Protein AF-A0A509L1I7-F1 (afdb_monomer_lite)

Sequence (143 aa):
KGADVFIHEIMPSSEEFALHAKMPLENAESVMNEHTTPDELGRIFSIAKPRLGVGSHFVLGDALIDTAFKRWRTTYDGPVLLAHDMTVINVSPEQIVSRQAITSLLASPPEAPILEGVDMKPGSPSKAQRPSWLTKTRLDYKE

Foldseek 3Di:
DAAQEAEDEEEADLVVQCVVVVHDSVVSCVVCVVDHHLLNQLQVCVVVVHQEYEYEPYDPDPVCPVVSVVNNVVRHDHHYYHDDPQWDWDDDPVDIDIDHDDDDPPDDDDDDDDDPPDDPDDDDDDPDDDPPVVVVPDDDDDD

Secondary structure (DSSP, 8-state):
---SEEEEE----HHHHHHHHT--HHHHHHHHTTS--HHHHHHHHHHH--SEEEEES----HHHHHHHHHHHTTT--S-EEE--TTEEEEE-SS-EEEEEPP--TTPPPPPPP--TT---S--SPPS-PPPHHHHHT------

pLDDT: mean 93.14, std 6.6, range [60.62, 98.62]

Structure (mmCIF, N/CA/C/O backbone):
data_AF-A0A509L1I7-F1
#
_entry.id   AF-A0A509L1I7-F1
#
loop_
_atom_site.group_PDB
_atom_site.id
_atom_site.type_symbol
_atom_site.label_atom_id
_atom_site.label_alt_id
_atom_site.label_comp_id
_atom_site.label_asym_id
_atom_site.label_entity_id
_atom_site.label_seq_id
_atom_site.pdbx_PDB_ins_code
_atom_site.Cartn_x
_atom_site.Cartn_y
_atom_site.Cartn_z
_atom_site.occupancy
_atom_site.B_iso_or_equiv
_atom_site.auth_seq_id
_atom_site.auth_comp_id
_atom_site.auth_asym_id
_atom_site.auth_atom_id
_atom_site.pdbx_PDB_model_num
ATOM 1 N N . LYS A 1 1 ? -17.026 4.138 5.567 1.00 90.88 1 LYS A N 1
ATOM 2 C CA . LYS A 1 1 ? -16.955 4.547 6.996 1.00 90.88 1 LYS A CA 1
ATOM 3 C C . LYS A 1 1 ? -17.012 3.289 7.857 1.00 90.88 1 LYS A C 1
ATOM 5 O O . LYS A 1 1 ? -17.739 2.388 7.464 1.00 90.88 1 LYS A O 1
ATOM 10 N N . GLY A 1 2 ? -16.275 3.229 8.969 1.00 95.12 2 GLY A N 1
ATOM 11 C CA . GLY A 1 2 ? -16.284 2.105 9.917 1.00 95.12 2 GLY A CA 1
ATOM 12 C C . GLY A 1 2 ? -15.654 0.808 9.398 1.00 95.12 2 GLY A C 1
ATOM 13 O O . GLY A 1 2 ? -16.055 -0.260 9.836 1.00 95.12 2 GLY A O 1
ATOM 14 N N . ALA A 1 3 ? -14.725 0.886 8.442 1.00 98.06 3 ALA A N 1
ATOM 15 C CA . ALA A 1 3 ? -14.040 -0.298 7.925 1.00 98.06 3 ALA A CA 1
ATOM 16 C C . ALA A 1 3 ? -13.052 -0.860 8.961 1.00 98.06 3 ALA A C 1
ATOM 18 O O . ALA A 1 3 ? -12.418 -0.089 9.685 1.00 98.06 3 ALA A O 1
ATOM 19 N N . ASP A 1 4 ? -12.858 -2.180 8.995 1.00 98.62 4 ASP A N 1
ATOM 20 C CA . ASP A 1 4 ? -11.786 -2.773 9.799 1.00 98.62 4 ASP A CA 1
ATOM 21 C C . ASP A 1 4 ? -10.413 -2.299 9.309 1.00 98.62 4 ASP A C 1
ATOM 23 O O . ASP A 1 4 ? -9.601 -1.803 10.086 1.00 98.62 4 ASP A O 1
ATOM 27 N N . VAL A 1 5 ? -10.190 -2.364 7.997 1.00 98.62 5 VAL A N 1
ATOM 28 C CA . VAL A 1 5 ? -8.969 -1.897 7.338 1.00 98.62 5 VAL A CA 1
ATOM 29 C C . VAL A 1 5 ? -9.360 -0.968 6.196 1.00 98.62 5 VAL A C 1
ATOM 31 O O . VAL A 1 5 ? -10.168 -1.337 5.345 1.00 98.62 5 VAL A O 1
ATOM 34 N N . PHE A 1 6 ? -8.793 0.236 6.168 1.00 98.56 6 PHE A N 1
ATOM 35 C CA . PHE A 1 6 ? -8.949 1.178 5.059 1.00 98.56 6 PHE A CA 1
ATOM 36 C C . PHE A 1 6 ? -7.576 1.441 4.448 1.00 98.56 6 PHE A C 1
ATOM 38 O O . PHE A 1 6 ? -6.768 2.156 5.030 1.00 98.56 6 PHE A O 1
ATOM 45 N N . ILE A 1 7 ? -7.347 0.881 3.259 1.00 98.50 7 ILE A N 1
ATOM 46 C CA . ILE A 1 7 ? -6.148 1.114 2.452 1.00 98.50 7 ILE A CA 1
ATOM 47 C C . ILE A 1 7 ? -6.394 2.261 1.468 1.00 98.50 7 ILE A C 1
ATOM 49 O O . ILE A 1 7 ? -7.403 2.259 0.764 1.00 98.50 7 ILE A O 1
ATOM 53 N N . HIS A 1 8 ? -5.478 3.222 1.418 1.00 98.25 8 HIS A N 1
ATOM 54 C CA . HIS A 1 8 ? -5.490 4.330 0.467 1.00 98.25 8 HIS A CA 1
ATOM 55 C C . HIS A 1 8 ? -4.063 4.632 -0.001 1.00 98.25 8 HIS A C 1
ATOM 57 O O . HIS A 1 8 ? -3.098 4.303 0.696 1.00 98.25 8 HIS A O 1
ATOM 63 N N . GLU A 1 9 ? -3.922 5.260 -1.168 1.00 96.88 9 GLU A N 1
ATOM 64 C CA . GLU A 1 9 ? -2.636 5.846 -1.540 1.00 96.88 9 GLU A CA 1
ATOM 65 C C . GLU A 1 9 ? -2.191 6.890 -0.506 1.00 96.88 9 GLU A C 1
ATOM 67 O O . GLU A 1 9 ? -3.013 7.555 0.133 1.00 96.88 9 GLU A O 1
ATOM 72 N N . ILE A 1 10 ? -0.884 7.032 -0.357 1.00 95.50 10 ILE A N 1
ATOM 73 C CA . ILE A 1 10 ? -0.249 8.114 0.376 1.00 95.50 10 ILE A CA 1
ATOM 74 C C . ILE A 1 10 ? 0.995 8.509 -0.405 1.00 95.50 10 ILE A C 1
ATOM 76 O O . ILE A 1 10 ? 1.742 7.643 -0.858 1.00 95.50 10 ILE A O 1
ATOM 80 N N . MET A 1 11 ? 1.217 9.805 -0.561 1.00 94.44 11 MET A N 1
ATOM 81 C CA . MET A 1 11 ? 2.329 10.356 -1.329 1.00 94.44 11 MET A CA 1
ATOM 82 C C . MET A 1 11 ? 3.062 11.426 -0.498 1.00 94.44 11 MET A C 1
ATOM 84 O O . MET A 1 11 ? 2.482 11.963 0.447 1.00 94.44 11 MET A O 1
ATOM 88 N N . PRO A 1 12 ? 4.354 11.702 -0.759 1.00 93.62 12 PRO A N 1
ATOM 89 C CA . PRO A 1 12 ? 5.107 12.751 -0.057 1.00 93.62 12 PRO A CA 1
ATOM 90 C C . PRO A 1 12 ? 4.616 14.159 -0.446 1.00 93.62 12 PRO A C 1
ATOM 92 O O . PRO A 1 12 ? 3.704 14.289 -1.252 1.00 93.62 12 PRO A O 1
ATOM 95 N N . SER A 1 13 ? 5.188 15.233 0.110 1.00 93.31 13 SER A N 1
ATOM 96 C CA . SER A 1 13 ? 4.854 16.589 -0.373 1.00 93.31 13 SER A CA 1
ATOM 97 C C . SER A 1 13 ? 5.429 16.855 -1.770 1.00 93.31 13 SER A C 1
ATOM 99 O O . SER A 1 13 ? 6.356 16.168 -2.207 1.00 93.31 13 SER A O 1
ATOM 101 N N . SER A 1 14 ? 4.933 17.888 -2.458 1.00 95.12 14 SER A N 1
ATOM 102 C CA . SER A 1 14 ? 5.473 18.333 -3.752 1.00 95.12 14 SER A CA 1
ATOM 103 C C . SER A 1 14 ? 6.974 18.618 -3.695 1.00 95.12 14 SER A C 1
ATOM 105 O O . SER A 1 14 ? 7.706 18.230 -4.602 1.00 95.12 14 SER A O 1
ATOM 107 N N . GLU A 1 15 ? 7.470 19.223 -2.614 1.00 95.00 15 GLU A N 1
ATOM 108 C CA . GLU A 1 15 ? 8.895 19.519 -2.430 1.00 95.00 15 GLU A CA 1
ATOM 109 C C . GLU A 1 15 ? 9.731 18.252 -2.239 1.00 95.00 15 GLU A C 1
ATOM 111 O O . GLU A 1 15 ? 10.811 18.117 -2.816 1.00 95.00 15 GLU A O 1
ATOM 116 N N . GLU A 1 16 ? 9.234 17.305 -1.445 1.00 93.06 16 GLU A N 1
ATOM 117 C CA . GLU A 1 16 ? 9.891 16.015 -1.230 1.00 93.06 16 GLU A CA 1
ATOM 118 C C . GLU A 1 16 ? 9.918 15.183 -2.513 1.00 93.06 16 GLU A C 1
ATOM 120 O O . GLU A 1 16 ? 10.948 14.588 -2.844 1.00 93.06 16 GLU A O 1
ATOM 125 N N . PHE A 1 17 ? 8.812 15.176 -3.260 1.00 93.06 17 PHE A N 1
ATOM 126 C CA . PHE A 1 17 ? 8.721 14.508 -4.550 1.00 93.06 17 PHE A CA 1
ATOM 127 C C . PHE A 1 17 ? 9.663 15.144 -5.577 1.00 93.06 17 PHE A C 1
ATOM 129 O O . PHE A 1 17 ? 10.435 14.426 -6.215 1.00 93.06 17 PHE A O 1
ATOM 136 N N . ALA A 1 18 ? 9.676 16.478 -5.683 1.00 94.88 18 ALA A N 1
ATOM 137 C CA . ALA A 1 18 ? 10.583 17.222 -6.559 1.00 94.88 18 ALA A CA 1
ATOM 138 C C . ALA A 1 18 ? 12.051 16.886 -6.269 1.00 94.88 18 ALA A C 1
ATOM 140 O O . ALA A 1 18 ? 12.821 16.588 -7.188 1.00 94.88 18 ALA A O 1
ATOM 141 N N . LEU A 1 19 ? 12.427 16.882 -4.985 1.00 92.62 19 LEU A N 1
ATOM 142 C CA . LEU A 1 19 ? 13.780 16.562 -4.539 1.00 92.62 19 LEU A CA 1
ATOM 143 C C . LEU A 1 19 ? 14.162 15.119 -4.881 1.00 92.62 19 LEU A C 1
ATOM 145 O O . LEU A 1 19 ? 15.242 14.879 -5.424 1.00 92.62 19 LEU A O 1
ATOM 149 N N . HIS A 1 20 ? 13.284 14.160 -4.582 1.00 88.94 20 HIS A N 1
ATOM 150 C CA . HIS A 1 20 ? 13.545 12.744 -4.824 1.00 88.94 20 HIS A CA 1
ATOM 151 C C . HIS A 1 20 ? 13.649 12.429 -6.321 1.00 88.94 20 HIS A C 1
ATOM 153 O O . HIS A 1 20 ? 14.605 11.791 -6.766 1.00 88.94 20 HIS A O 1
ATOM 159 N N . ALA A 1 21 ? 12.688 12.914 -7.106 1.00 90.69 21 ALA A N 1
ATOM 160 C CA . ALA A 1 21 ? 12.608 12.663 -8.539 1.00 90.69 21 ALA A CA 1
ATOM 161 C C . ALA A 1 21 ? 13.537 13.564 -9.372 1.00 90.69 21 ALA A C 1
ATOM 163 O O . ALA A 1 21 ? 13.630 13.383 -10.585 1.00 90.69 21 ALA A O 1
ATOM 164 N N . LYS A 1 22 ? 14.243 14.509 -8.733 1.00 94.31 22 LYS A N 1
ATOM 165 C CA . LYS A 1 22 ? 15.158 15.471 -9.371 1.00 94.31 22 LYS A CA 1
ATOM 166 C C . LYS A 1 22 ? 14.470 16.256 -10.490 1.00 94.31 22 LYS A C 1
ATOM 168 O O . LYS A 1 22 ? 15.018 16.404 -11.583 1.00 94.31 22 LYS A O 1
ATOM 173 N N . MET A 1 23 ? 13.264 16.746 -10.210 1.00 95.56 23 MET A N 1
ATOM 174 C CA . MET A 1 23 ? 12.446 17.499 -11.163 1.00 95.56 23 MET A CA 1
ATOM 175 C C . MET A 1 23 ? 12.130 18.915 -10.657 1.00 95.56 23 MET A C 1
ATOM 177 O O . MET A 1 23 ? 12.207 19.159 -9.452 1.00 95.56 23 MET A O 1
ATOM 181 N N . PRO A 1 24 ? 11.775 19.860 -11.550 1.00 98.25 24 PRO A N 1
ATOM 182 C CA . PRO A 1 24 ? 11.295 21.178 -11.141 1.00 98.25 24 PRO A CA 1
ATOM 183 C C . PRO A 1 24 ? 10.065 21.081 -10.229 1.00 98.25 24 PRO A C 1
ATOM 185 O O . PRO A 1 24 ? 9.202 20.232 -10.454 1.00 98.25 24 PRO A O 1
ATOM 188 N N . LEU A 1 25 ? 9.966 21.977 -9.241 1.00 98.06 25 LEU A N 1
ATOM 189 C CA . LEU A 1 25 ? 8.859 21.986 -8.276 1.00 98.06 25 LEU A CA 1
ATOM 190 C C . LEU A 1 25 ? 7.491 22.125 -8.957 1.00 98.06 25 LEU A C 1
ATOM 192 O O . LEU A 1 25 ? 6.582 21.389 -8.611 1.00 98.06 25 LEU A O 1
ATOM 196 N N . GLU A 1 26 ? 7.371 22.978 -9.974 1.00 98.12 26 GLU A N 1
ATOM 197 C CA . GLU A 1 26 ? 6.124 23.170 -10.732 1.00 98.12 26 GLU A CA 1
ATOM 198 C C . GLU A 1 26 ? 5.598 21.856 -11.341 1.00 98.12 26 GLU A C 1
ATOM 200 O O . GLU A 1 26 ? 4.407 21.553 -11.281 1.00 98.12 26 GLU A O 1
ATOM 205 N N . ASN A 1 27 ? 6.498 21.016 -11.865 1.00 98.00 27 ASN A N 1
ATOM 206 C CA . ASN A 1 27 ? 6.117 19.710 -12.398 1.00 98.00 27 ASN A CA 1
ATOM 207 C C . ASN A 1 27 ? 5.688 18.758 -11.275 1.00 98.00 27 ASN A C 1
ATOM 209 O O . ASN A 1 27 ? 4.734 18.001 -11.443 1.00 98.00 27 ASN A O 1
ATOM 213 N N . ALA A 1 28 ? 6.387 18.792 -10.138 1.00 97.00 28 ALA A N 1
ATOM 214 C CA . ALA A 1 28 ? 6.036 17.985 -8.977 1.00 97.00 28 ALA A CA 1
ATOM 215 C C . ALA A 1 28 ? 4.672 18.386 -8.403 1.00 97.00 28 ALA A C 1
ATOM 217 O O . ALA A 1 28 ? 3.869 17.508 -8.116 1.00 97.00 28 ALA A O 1
ATOM 218 N N . GLU A 1 29 ? 4.375 19.682 -8.302 1.00 97.69 29 GLU A N 1
ATOM 219 C CA . GLU A 1 29 ? 3.070 20.206 -7.886 1.00 97.69 29 GLU A CA 1
ATOM 220 C C . GLU A 1 29 ? 1.956 19.755 -8.833 1.00 97.69 29 GLU A C 1
ATOM 222 O O . GLU A 1 29 ? 0.915 19.293 -8.374 1.00 97.69 29 GLU A O 1
ATOM 227 N N . SER A 1 30 ? 2.185 19.806 -10.151 1.00 97.38 30 SER A N 1
ATOM 228 C CA . SER A 1 30 ? 1.205 19.320 -11.131 1.00 97.38 30 SER A CA 1
ATOM 229 C C . SER A 1 30 ? 0.867 17.839 -10.954 1.00 97.38 30 SER A C 1
ATOM 231 O O . SER A 1 30 ? -0.261 17.454 -11.241 1.00 97.38 30 SER A O 1
ATOM 233 N N . VAL A 1 31 ? 1.824 17.010 -10.530 1.00 94.94 31 VAL A N 1
ATOM 234 C CA . VAL A 1 31 ? 1.581 15.589 -10.241 1.00 94.94 31 VAL A CA 1
ATOM 235 C C . VAL A 1 31 ? 0.896 15.440 -8.886 1.00 94.94 31 VAL A C 1
ATOM 237 O O . VAL A 1 31 ? -0.115 14.760 -8.766 1.00 94.94 31 VAL A O 1
ATOM 240 N N . MET A 1 32 ? 1.431 16.099 -7.862 1.00 95.19 32 MET A N 1
ATOM 241 C CA . MET A 1 32 ? 1.012 15.921 -6.476 1.00 95.19 32 MET A CA 1
ATOM 242 C C . MET A 1 32 ? -0.375 16.483 -6.160 1.00 95.19 32 MET A C 1
ATOM 244 O O . MET A 1 32 ? -1.012 15.981 -5.242 1.00 95.19 32 MET A O 1
ATOM 248 N N . ASN A 1 33 ? -0.881 17.438 -6.942 1.00 96.44 33 ASN A N 1
ATOM 249 C CA . ASN A 1 33 ? -2.263 17.921 -6.829 1.00 96.44 33 ASN A CA 1
ATOM 250 C C . ASN A 1 33 ? -3.321 16.854 -7.169 1.00 96.44 33 ASN A C 1
ATOM 252 O O . ASN A 1 33 ? -4.488 17.030 -6.826 1.00 96.44 33 ASN A O 1
ATOM 256 N N . GLU A 1 34 ? -2.926 15.759 -7.822 1.00 96.88 34 GLU A N 1
ATOM 257 C CA . GLU A 1 34 ? -3.797 14.618 -8.139 1.00 96.88 34 GLU A CA 1
ATOM 258 C C . GLU A 1 34 ? -3.637 13.459 -7.138 1.00 96.88 34 GLU A C 1
ATOM 260 O O . GLU A 1 34 ? -4.218 12.389 -7.323 1.00 96.88 34 GLU A O 1
ATOM 265 N N . HIS A 1 35 ? -2.840 13.658 -6.085 1.00 96.88 35 HIS A N 1
ATOM 266 C CA . HIS A 1 35 ? -2.496 12.645 -5.095 1.00 96.88 35 HIS A CA 1
ATOM 267 C C . HIS A 1 35 ? -2.834 13.094 -3.675 1.00 96.88 35 HIS A C 1
ATOM 269 O O . HIS A 1 35 ? -3.066 14.265 -3.394 1.00 96.88 35 HIS A O 1
ATOM 275 N N . THR A 1 36 ? -2.832 12.134 -2.754 1.00 97.62 36 THR A N 1
ATOM 276 C CA . THR A 1 36 ? -3.157 12.378 -1.346 1.00 97.62 36 THR A CA 1
ATOM 277 C C . THR A 1 36 ? -1.900 12.443 -0.478 1.00 97.62 36 THR A C 1
ATOM 279 O O . THR A 1 36 ? -1.168 11.457 -0.339 1.00 97.62 36 THR A O 1
ATOM 282 N N . THR A 1 37 ? -1.670 13.585 0.168 1.00 96.50 37 THR A N 1
ATOM 283 C CA . THR A 1 37 ? -0.590 13.769 1.154 1.00 96.50 37 THR A CA 1
ATOM 284 C C . THR A 1 37 ? -0.932 13.113 2.508 1.00 96.50 37 THR A C 1
ATOM 286 O O . THR A 1 37 ? -2.090 12.767 2.770 1.00 96.50 37 THR A O 1
ATOM 289 N N . PRO A 1 38 ? 0.036 12.917 3.430 1.00 96.44 38 PRO A N 1
ATOM 290 C CA . PRO A 1 38 ? -0.219 12.207 4.685 1.00 96.44 38 PRO A CA 1
ATOM 291 C C . PRO A 1 38 ? -1.231 12.906 5.602 1.00 96.44 38 PRO A C 1
ATOM 293 O O . PRO A 1 38 ? -2.032 12.240 6.259 1.00 96.44 38 PRO A O 1
ATOM 296 N N . ASP A 1 39 ? -1.215 14.239 5.670 1.00 97.38 39 ASP A N 1
ATOM 297 C CA . ASP A 1 39 ? -2.166 14.996 6.485 1.00 97.38 39 ASP A CA 1
ATOM 298 C C . ASP A 1 39 ? -3.567 15.025 5.858 1.00 97.38 39 ASP A C 1
ATOM 300 O O . ASP A 1 39 ? -4.560 14.926 6.586 1.00 97.38 39 ASP A O 1
ATOM 304 N N . GLU A 1 40 ? -3.684 15.057 4.531 1.00 98.12 40 GLU A N 1
ATOM 305 C CA . GLU A 1 40 ? -4.967 14.890 3.838 1.00 98.12 40 GLU A CA 1
ATOM 306 C C . GLU A 1 40 ? -5.556 13.504 4.086 1.00 98.12 40 GLU A C 1
ATOM 308 O O . GLU A 1 40 ? -6.728 13.381 4.462 1.00 98.12 40 GLU A O 1
ATOM 313 N N . LEU A 1 41 ? -4.730 12.461 3.986 1.00 98.31 41 LEU A N 1
ATOM 314 C CA . LEU A 1 41 ? -5.158 11.101 4.278 1.00 98.31 41 LEU A CA 1
ATOM 315 C C . LEU A 1 41 ? -5.593 10.947 5.743 1.00 98.31 41 LEU A C 1
ATOM 317 O O . LEU A 1 41 ? -6.610 10.312 6.033 1.00 98.31 41 LEU A O 1
ATOM 321 N N . GLY A 1 42 ? -4.888 11.580 6.683 1.00 98.38 42 GLY A N 1
ATOM 322 C CA . GLY A 1 42 ? -5.326 11.625 8.075 1.00 98.38 42 GLY A CA 1
ATOM 323 C C . GLY A 1 42 ? -6.706 12.280 8.244 1.00 98.38 42 GLY A C 1
ATOM 324 O O . GLY A 1 42 ? -7.558 11.738 8.952 1.00 98.38 42 GLY A O 1
ATOM 325 N N . ARG A 1 43 ? -7.018 13.365 7.520 1.00 98.50 43 ARG A N 1
ATOM 326 C CA . ARG A 1 43 ? -8.375 13.958 7.529 1.00 98.50 43 ARG A CA 1
ATOM 327 C C . ARG A 1 43 ? -9.418 12.977 6.992 1.00 98.50 43 ARG A C 1
ATOM 329 O O . ARG A 1 43 ? -10.487 12.836 7.595 1.00 98.50 43 ARG A O 1
ATOM 336 N N . ILE A 1 44 ? -9.102 12.264 5.910 1.00 98.38 44 ILE A N 1
ATOM 337 C CA . ILE A 1 44 ? -9.966 11.213 5.349 1.00 98.38 44 ILE A CA 1
ATOM 338 C C . ILE A 1 44 ? -10.226 10.125 6.399 1.00 98.38 44 ILE A C 1
ATOM 340 O O . ILE A 1 44 ? -11.382 9.750 6.618 1.00 98.38 44 ILE A O 1
ATOM 344 N N . PHE A 1 45 ? -9.203 9.660 7.122 1.00 98.50 45 PHE A N 1
ATOM 345 C CA . PHE A 1 45 ? -9.380 8.671 8.189 1.00 98.50 45 PHE A CA 1
ATOM 346 C C . PHE A 1 45 ? -10.139 9.205 9.402 1.00 98.50 45 PHE A C 1
ATOM 348 O O . PHE A 1 45 ? -10.943 8.465 9.968 1.00 98.50 45 PHE A O 1
ATOM 355 N N . SER A 1 46 ? -9.997 10.480 9.757 1.00 98.00 46 SER A N 1
ATOM 356 C CA . SER A 1 46 ? -10.810 11.119 10.803 1.00 98.00 46 SER A CA 1
ATOM 357 C C . SER A 1 46 ? -12.308 11.127 10.463 1.00 98.00 46 SER A C 1
ATOM 359 O O . SER A 1 46 ? -13.155 10.957 11.346 1.00 98.00 46 SER A O 1
ATOM 361 N N . ILE A 1 47 ? -12.658 11.235 9.176 1.00 97.94 47 ILE A N 1
ATOM 362 C CA . ILE A 1 47 ? -14.042 11.119 8.686 1.00 97.94 47 ILE A CA 1
ATOM 363 C C . ILE A 1 47 ? -14.481 9.651 8.601 1.00 97.94 47 ILE A C 1
ATOM 365 O O . ILE A 1 47 ? -15.615 9.307 8.958 1.00 97.94 47 ILE A O 1
ATOM 369 N N . ALA A 1 48 ? -13.610 8.783 8.086 1.00 98.25 48 ALA A N 1
ATOM 370 C CA . ALA A 1 48 ? -13.927 7.391 7.797 1.00 98.25 48 ALA A CA 1
ATOM 371 C C . ALA A 1 48 ? -13.950 6.499 9.041 1.00 98.25 48 ALA A C 1
ATOM 373 O O . ALA A 1 48 ? -14.709 5.527 9.050 1.00 98.25 48 ALA A O 1
ATOM 374 N N . LYS A 1 49 ? -13.158 6.844 10.060 1.00 97.94 49 LYS A N 1
ATOM 375 C CA . LYS A 1 49 ? -12.972 6.141 11.335 1.00 97.94 49 LYS A CA 1
ATOM 376 C C . LYS A 1 49 ? -12.723 4.633 11.162 1.00 97.94 49 LYS A C 1
ATOM 378 O O . LYS A 1 49 ? -13.544 3.842 11.630 1.00 97.94 49 LYS A O 1
ATOM 383 N N . PRO A 1 50 ? -11.662 4.215 10.444 1.00 98.38 50 PRO A N 1
ATOM 384 C CA . PRO A 1 50 ? -11.317 2.800 10.359 1.00 98.38 50 PRO A CA 1
ATOM 385 C C . PRO A 1 50 ? -10.742 2.285 11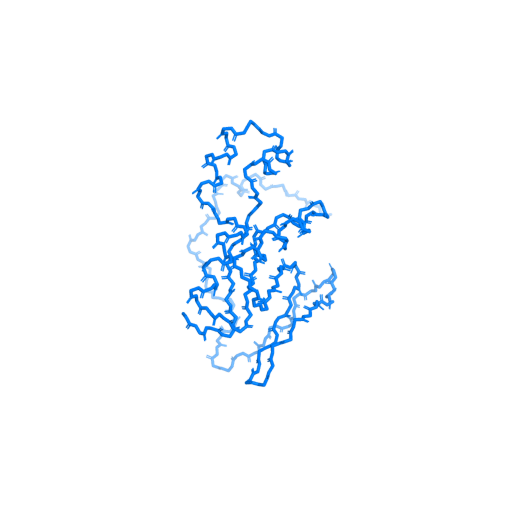.688 1.00 98.38 50 PRO A C 1
ATOM 387 O O . PRO A 1 50 ? -10.250 3.079 12.493 1.00 98.38 5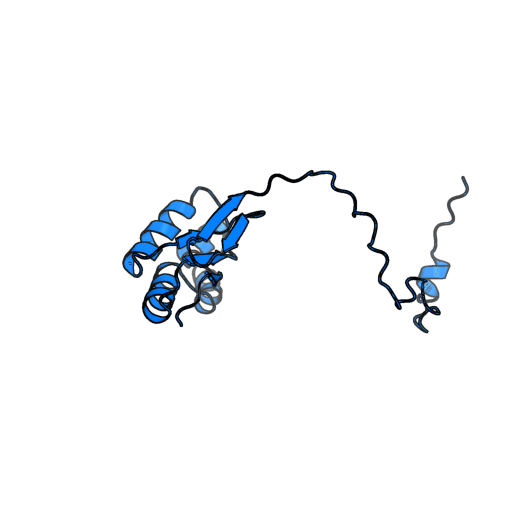0 PRO A O 1
ATOM 390 N N . ARG A 1 51 ? -10.760 0.962 11.909 1.00 98.25 51 ARG A N 1
ATOM 391 C CA . ARG A 1 51 ? -10.002 0.344 13.019 1.00 98.25 51 ARG A CA 1
ATOM 392 C C . ARG A 1 51 ? -8.490 0.387 12.747 1.00 98.25 51 ARG A C 1
ATOM 394 O O . ARG A 1 51 ? -7.723 0.556 13.688 1.00 98.25 51 ARG A O 1
ATOM 401 N N . LEU A 1 52 ? -8.078 0.282 11.478 1.00 98.56 52 LEU A N 1
ATOM 402 C CA . LEU A 1 52 ? -6.711 0.502 10.991 1.00 98.56 52 LEU A CA 1
ATOM 403 C C . LEU A 1 52 ? -6.722 1.280 9.662 1.00 98.56 52 LEU A C 1
ATOM 405 O O . LEU A 1 52 ? -7.287 0.812 8.670 1.00 98.56 52 LEU A O 1
ATOM 409 N N . GLY A 1 53 ? -6.073 2.446 9.624 1.00 98.38 53 GLY A N 1
ATOM 410 C CA . GLY A 1 53 ? -5.756 3.153 8.378 1.00 98.38 53 GLY A CA 1
ATOM 411 C C . GLY A 1 53 ? -4.441 2.650 7.779 1.00 98.38 53 GLY A C 1
ATOM 412 O O . GLY A 1 53 ? -3.464 2.471 8.503 1.00 98.38 53 GLY A O 1
ATOM 413 N N . VAL A 1 54 ? -4.394 2.416 6.471 1.00 98.25 54 VAL A N 1
ATOM 414 C CA . VAL A 1 54 ? -3.203 1.908 5.778 1.00 98.25 54 VAL A CA 1
ATOM 415 C C . VAL A 1 54 ? -2.853 2.823 4.612 1.00 98.25 54 VAL A C 1
ATOM 417 O O . VAL A 1 54 ? -3.668 3.021 3.714 1.00 98.25 54 VAL A O 1
ATOM 420 N N . GLY A 1 55 ? -1.634 3.353 4.621 1.00 97.19 55 GLY A N 1
ATOM 421 C CA . GLY A 1 55 ? -1.051 4.063 3.488 1.00 97.19 55 GLY A CA 1
ATOM 422 C C . GLY A 1 55 ? -0.276 3.090 2.602 1.00 97.19 55 GLY A C 1
ATOM 423 O O . GLY A 1 55 ? 0.523 2.302 3.110 1.00 97.19 55 GLY A O 1
ATOM 424 N N . SER A 1 56 ? -0.512 3.125 1.294 1.00 95.19 56 SER A N 1
ATOM 425 C CA . SER A 1 56 ? 0.222 2.359 0.277 1.00 95.19 56 SER A CA 1
ATOM 426 C C . SER A 1 56 ? 0.615 3.270 -0.890 1.00 95.19 56 SER A C 1
ATOM 428 O O . SER A 1 56 ? 0.312 4.457 -0.864 1.00 95.19 56 SER A O 1
ATOM 430 N N . HIS A 1 57 ? 1.279 2.734 -1.916 1.00 93.06 57 HIS A N 1
ATOM 431 C CA . HIS A 1 57 ? 1.740 3.513 -3.072 1.00 93.06 57 HIS A CA 1
ATOM 432 C C . HIS A 1 57 ? 2.748 4.624 -2.693 1.00 93.06 57 HIS A C 1
ATOM 434 O O . HIS A 1 57 ? 2.804 5.674 -3.314 1.00 93.06 57 HIS A O 1
ATOM 440 N N . PHE A 1 58 ? 3.577 4.387 -1.675 1.00 83.25 58 PHE A N 1
ATOM 441 C CA . PHE A 1 58 ? 4.567 5.352 -1.195 1.00 83.25 58 PHE A CA 1
ATOM 442 C C . PHE A 1 58 ? 5.982 4.892 -1.541 1.00 83.25 58 PHE A C 1
ATOM 444 O O . PHE A 1 58 ? 6.301 3.707 -1.421 1.00 83.25 58 PHE A O 1
ATOM 451 N N . VAL A 1 59 ? 6.862 5.822 -1.919 1.00 76.44 59 VAL A N 1
ATOM 452 C CA . VAL A 1 59 ? 8.289 5.506 -2.061 1.00 76.44 59 VAL A CA 1
ATOM 453 C C . VAL A 1 59 ? 8.895 5.376 -0.668 1.00 76.44 59 VAL A C 1
ATOM 455 O O . VAL A 1 59 ? 9.191 6.363 0.004 1.00 76.44 59 VAL A O 1
ATOM 458 N N . LEU A 1 60 ? 9.072 4.134 -0.231 1.00 63.75 60 LEU A N 1
ATOM 459 C CA . LEU A 1 60 ? 9.642 3.790 1.067 1.00 63.75 60 LEU A CA 1
ATOM 460 C C . LEU A 1 60 ? 11.159 3.982 1.058 1.00 63.75 60 LEU A C 1
ATOM 462 O O . LEU A 1 60 ? 11.927 3.033 0.933 1.00 63.75 60 LEU A O 1
ATOM 466 N N . GLY A 1 61 ? 11.585 5.237 1.156 1.00 71.44 61 GLY A N 1
ATOM 467 C CA . GLY A 1 61 ? 12.956 5.600 1.493 1.00 71.44 61 GLY A CA 1
ATOM 468 C C . GLY A 1 61 ? 13.049 6.045 2.948 1.00 71.44 61 GLY A C 1
ATOM 469 O O . GLY A 1 61 ? 12.164 6.759 3.426 1.00 71.44 61 GLY A O 1
ATOM 470 N N . ASP A 1 62 ? 14.144 5.694 3.627 1.00 73.50 62 ASP A N 1
ATOM 471 C CA . ASP A 1 62 ? 14.394 6.036 5.040 1.00 73.50 62 ASP A CA 1
ATOM 472 C C . ASP A 1 62 ? 14.185 7.530 5.346 1.00 73.50 62 ASP A C 1
ATOM 474 O O . ASP A 1 62 ? 13.746 7.897 6.432 1.00 73.50 62 ASP A O 1
ATOM 478 N N . ALA A 1 63 ? 14.437 8.404 4.367 1.00 78.50 63 ALA A N 1
ATOM 479 C CA . ALA A 1 63 ? 14.291 9.849 4.512 1.00 78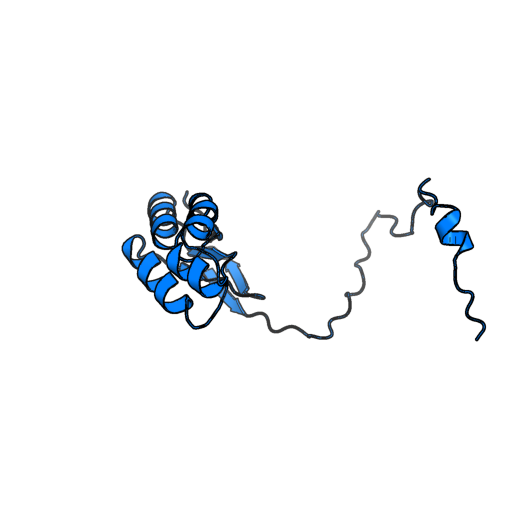.50 63 ALA A CA 1
ATOM 480 C C . ALA A 1 63 ? 12.835 10.342 4.648 1.00 78.50 63 ALA A C 1
ATOM 482 O O . ALA A 1 63 ? 12.623 11.447 5.142 1.00 78.50 63 ALA A O 1
ATOM 483 N N . LEU A 1 64 ? 11.838 9.574 4.193 1.00 86.00 64 LEU A N 1
ATOM 484 C CA . LEU A 1 64 ? 10.452 10.050 4.068 1.00 86.00 64 LEU A CA 1
ATOM 485 C C . LEU A 1 64 ? 9.478 9.404 5.063 1.00 86.00 64 LEU A C 1
ATOM 487 O O . LEU A 1 64 ? 8.406 9.957 5.306 1.00 86.00 64 LEU A O 1
ATOM 491 N N . ILE A 1 65 ? 9.849 8.276 5.677 1.00 90.50 65 ILE A N 1
ATOM 492 C CA . ILE A 1 65 ? 8.978 7.523 6.595 1.00 90.50 65 ILE A CA 1
ATOM 493 C C . ILE A 1 65 ? 8.599 8.371 7.817 1.00 90.50 65 ILE A C 1
ATOM 495 O O . ILE A 1 65 ? 7.416 8.533 8.125 1.00 90.50 65 ILE A O 1
ATOM 499 N N . ASP A 1 66 ? 9.587 8.968 8.486 1.00 91.38 66 ASP A N 1
ATOM 500 C CA . ASP A 1 66 ? 9.356 9.787 9.680 1.00 91.38 66 ASP A CA 1
ATOM 501 C C . ASP A 1 66 ? 8.452 10.984 9.387 1.00 91.38 66 ASP A C 1
ATOM 503 O O . ASP A 1 66 ? 7.557 11.309 10.173 1.00 91.38 66 ASP A O 1
ATOM 507 N N . THR A 1 67 ? 8.679 11.654 8.257 1.00 91.19 67 THR A N 1
ATOM 508 C CA . THR A 1 67 ? 7.885 12.820 7.870 1.00 91.19 67 THR A CA 1
ATOM 509 C C . THR A 1 67 ? 6.460 12.422 7.503 1.00 91.19 67 THR A C 1
ATOM 511 O O . THR A 1 67 ? 5.525 13.116 7.910 1.00 91.19 67 THR A O 1
ATOM 514 N N . ALA A 1 68 ? 6.271 11.279 6.834 1.00 93.19 68 ALA A N 1
ATOM 515 C CA . ALA A 1 68 ? 4.947 10.736 6.556 1.00 93.19 68 ALA A CA 1
ATOM 516 C C . ALA A 1 68 ? 4.157 10.521 7.854 1.00 93.19 68 ALA A C 1
ATOM 518 O O . ALA A 1 68 ? 3.059 11.060 7.995 1.00 93.19 68 ALA A O 1
ATOM 519 N N . PHE A 1 69 ? 4.734 9.833 8.848 1.00 95.19 69 PHE A N 1
ATOM 520 C CA . PHE A 1 69 ? 4.066 9.637 10.138 1.00 95.19 69 PHE A CA 1
ATOM 521 C C . PHE A 1 69 ? 3.827 10.953 10.885 1.00 95.19 69 PHE A C 1
ATOM 523 O O . PHE A 1 69 ? 2.728 11.156 11.400 1.00 95.19 69 PHE A O 1
ATOM 530 N N . LYS A 1 70 ? 4.799 11.874 10.924 1.00 95.69 70 LYS A N 1
ATOM 531 C CA . LYS A 1 70 ? 4.629 13.184 11.582 1.00 95.69 70 LYS A CA 1
ATOM 532 C C . LYS A 1 70 ? 3.469 13.980 10.986 1.00 95.69 70 LYS A C 1
ATOM 534 O O . LYS A 1 70 ? 2.654 14.490 11.748 1.00 95.69 70 LYS A O 1
ATOM 539 N N . ARG A 1 71 ? 3.362 14.064 9.654 1.00 95.81 71 ARG A N 1
ATOM 540 C CA . ARG A 1 71 ? 2.266 14.777 8.972 1.00 95.81 71 ARG A CA 1
ATOM 541 C C . ARG A 1 71 ? 0.923 14.091 9.181 1.00 95.81 71 ARG A C 1
ATOM 543 O O . ARG A 1 71 ? -0.046 14.753 9.535 1.00 95.81 71 ARG A O 1
ATOM 550 N N . TRP A 1 72 ? 0.875 12.769 9.067 1.00 95.38 72 TRP A N 1
ATOM 551 C CA . TRP A 1 72 ? -0.344 11.992 9.295 1.00 95.38 72 TRP A CA 1
ATOM 552 C C . TRP A 1 72 ? -0.924 12.222 10.703 1.00 95.38 72 TRP A C 1
ATOM 554 O O . TRP A 1 72 ? -2.130 12.414 10.871 1.00 95.38 72 TRP A O 1
ATOM 564 N N . ARG A 1 73 ? -0.051 12.317 11.714 1.00 96.88 73 ARG A N 1
ATOM 565 C CA . ARG A 1 73 ? -0.423 12.611 13.108 1.00 96.88 73 ARG A CA 1
ATOM 566 C C . ARG A 1 73 ? -0.937 14.029 13.346 1.00 96.88 73 ARG A C 1
ATOM 568 O O . ARG A 1 73 ? -1.511 14.281 14.396 1.00 96.88 73 ARG A O 1
ATOM 575 N N . THR A 1 74 ? -0.788 14.952 12.396 1.00 98.19 74 THR A N 1
ATOM 576 C CA . THR A 1 74 ? -1.382 16.295 12.532 1.00 98.19 74 THR A CA 1
ATOM 577 C C . THR A 1 74 ? -2.902 16.290 12.364 1.00 98.19 74 THR A C 1
ATOM 579 O O . THR A 1 74 ? -3.568 17.232 12.789 1.00 98.19 74 THR A O 1
ATOM 582 N N . THR A 1 75 ? -3.464 15.244 11.749 1.00 98.38 75 THR A N 1
ATOM 583 C CA . THR A 1 75 ? -4.890 15.179 11.396 1.00 98.38 75 THR A CA 1
ATOM 584 C C . THR A 1 75 ? -5.571 13.868 11.790 1.00 98.38 75 THR A C 1
ATOM 586 O O . THR A 1 75 ? -6.799 13.783 11.690 1.00 98.38 75 THR A O 1
ATOM 589 N N . TYR A 1 76 ? -4.820 12.858 12.246 1.00 98.25 76 TYR A N 1
ATOM 590 C CA . TYR A 1 76 ? -5.357 11.571 12.691 1.00 98.25 76 TYR A CA 1
ATOM 591 C C . TYR A 1 76 ? -4.504 10.907 13.780 1.00 98.25 76 TYR A C 1
ATOM 593 O O . TYR A 1 76 ? -3.333 10.597 13.574 1.00 98.25 76 TYR A O 1
ATOM 601 N N . ASP A 1 77 ? -5.135 10.600 14.915 1.00 97.25 77 ASP A N 1
ATOM 602 C CA . ASP A 1 77 ? -4.487 9.946 16.061 1.00 97.25 77 ASP A CA 1
ATOM 603 C C . ASP A 1 77 ? -4.712 8.427 16.130 1.00 97.25 77 ASP A C 1
ATOM 605 O O . ASP A 1 77 ? -4.122 7.743 16.972 1.00 97.25 77 ASP A O 1
ATOM 609 N N . GLY A 1 78 ? -5.559 7.879 15.254 1.00 97.56 78 GLY A N 1
ATOM 610 C CA . GLY A 1 78 ? -5.899 6.459 15.270 1.00 97.56 78 GLY A CA 1
ATOM 611 C C . GLY A 1 78 ? -4.760 5.533 14.813 1.00 97.56 78 GLY A C 1
ATOM 612 O O . GLY A 1 78 ? -3.663 5.987 14.470 1.00 97.56 78 GLY A O 1
ATOM 613 N N . PRO A 1 79 ? -4.996 4.208 14.822 1.00 97.81 79 PRO A N 1
ATOM 614 C CA . PRO A 1 79 ? -4.019 3.231 14.359 1.00 97.81 79 PRO A CA 1
ATOM 615 C C . PRO A 1 79 ? -3.738 3.394 12.868 1.00 97.81 79 PRO A C 1
ATOM 617 O O . PRO A 1 79 ? -4.658 3.440 12.046 1.00 97.81 79 PRO A O 1
ATOM 620 N N . VAL A 1 80 ? -2.453 3.447 12.529 1.00 97.56 80 VAL A N 1
ATOM 621 C CA . VAL A 1 80 ? -1.975 3.630 11.161 1.00 97.56 80 VAL A CA 1
ATOM 622 C C . VAL A 1 80 ? -0.867 2.640 10.835 1.00 97.56 80 VAL A C 1
ATOM 624 O O . VAL A 1 80 ? -0.074 2.277 11.705 1.00 97.56 80 VAL A O 1
ATOM 627 N N . LEU A 1 81 ? -0.807 2.226 9.575 1.00 96.88 81 LEU A N 1
ATOM 628 C CA . LEU A 1 81 ? 0.237 1.377 9.013 1.00 96.88 81 LEU A CA 1
ATOM 629 C C . LEU A 1 81 ? 0.694 1.973 7.684 1.00 96.88 81 LEU A C 1
ATOM 631 O O . LEU A 1 81 ? -0.122 2.212 6.798 1.00 96.88 81 LEU A O 1
ATOM 635 N N . LEU A 1 82 ? 1.997 2.173 7.526 1.00 95.88 82 LEU A N 1
ATOM 636 C CA . LEU A 1 82 ? 2.591 2.415 6.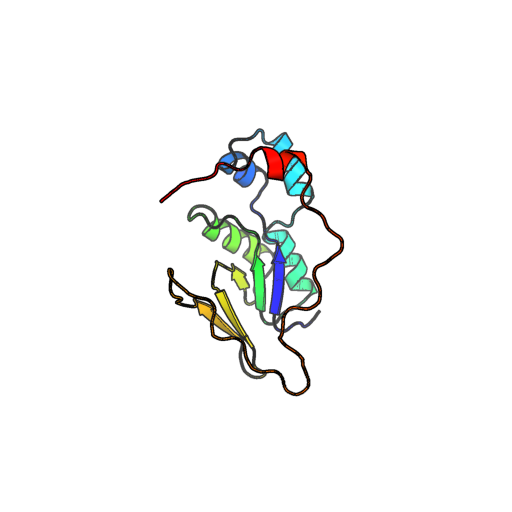216 1.00 95.88 82 LEU A CA 1
ATOM 637 C C . LEU A 1 82 ? 2.984 1.051 5.638 1.00 95.88 82 LEU A C 1
ATOM 639 O O . LEU A 1 82 ? 3.823 0.356 6.209 1.00 95.88 82 LEU A O 1
ATOM 643 N N . ALA A 1 83 ? 2.301 0.612 4.582 1.00 94.75 83 ALA A N 1
ATOM 644 C CA . ALA A 1 83 ? 2.475 -0.726 4.032 1.00 94.75 83 ALA A CA 1
ATOM 645 C C . ALA A 1 83 ? 3.761 -0.819 3.211 1.00 94.75 83 ALA A C 1
ATOM 647 O O . ALA A 1 83 ? 3.995 -0.005 2.322 1.00 94.75 83 ALA A O 1
ATOM 648 N N . HIS A 1 84 ? 4.565 -1.840 3.501 1.00 92.19 84 HIS A N 1
ATOM 649 C CA . HIS A 1 84 ? 5.724 -2.240 2.705 1.00 92.19 84 HIS A CA 1
ATOM 650 C C . HIS A 1 84 ? 5.410 -3.542 1.962 1.00 92.19 84 HIS A C 1
ATOM 652 O O . HIS A 1 84 ? 4.463 -4.254 2.325 1.00 92.19 84 HIS A O 1
ATOM 658 N N . ASP A 1 85 ? 6.208 -3.878 0.954 1.00 92.81 85 ASP A N 1
ATOM 659 C CA . ASP A 1 85 ? 6.100 -5.166 0.273 1.00 92.81 85 ASP A CA 1
ATOM 660 C C . ASP A 1 85 ? 6.068 -6.314 1.283 1.00 92.81 85 ASP A C 1
ATOM 662 O O . ASP A 1 85 ? 6.792 -6.313 2.276 1.00 92.81 85 ASP A O 1
ATOM 666 N N . MET A 1 86 ? 5.198 -7.292 1.024 1.00 95.69 86 MET A N 1
ATOM 667 C CA . MET A 1 86 ? 4.978 -8.456 1.889 1.00 95.69 86 MET A CA 1
ATOM 668 C C . MET A 1 86 ? 4.351 -8.159 3.262 1.00 95.69 86 MET A C 1
ATOM 670 O O . MET A 1 86 ? 4.282 -9.051 4.114 1.00 95.69 86 MET A O 1
ATOM 674 N N . THR A 1 87 ? 3.795 -6.962 3.465 1.00 97.12 87 THR A N 1
ATOM 675 C CA . THR A 1 87 ? 2.927 -6.681 4.616 1.00 97.12 87 THR A CA 1
ATOM 676 C C . THR A 1 87 ? 1.684 -7.571 4.577 1.00 97.12 87 THR A C 1
ATOM 678 O O . THR A 1 87 ? 0.929 -7.581 3.608 1.00 97.12 87 THR A O 1
ATOM 681 N N . VAL A 1 88 ? 1.436 -8.293 5.667 1.00 98.19 88 VAL A N 1
ATOM 682 C CA . VAL A 1 88 ? 0.239 -9.109 5.884 1.00 98.19 88 VAL A CA 1
ATOM 683 C C . VAL A 1 88 ? -0.583 -8.493 7.003 1.00 98.19 88 VAL A C 1
ATOM 685 O O . VAL A 1 88 ? -0.052 -8.178 8.068 1.00 98.19 88 VAL A O 1
ATOM 688 N N . ILE A 1 89 ? -1.888 -8.368 6.773 1.00 98.56 89 ILE A N 1
ATOM 689 C CA . ILE A 1 89 ? -2.850 -7.872 7.755 1.00 98.56 89 ILE A CA 1
ATOM 690 C C . ILE A 1 89 ? -3.846 -8.993 8.048 1.00 98.56 89 ILE A C 1
ATOM 692 O O . ILE A 1 89 ? -4.619 -9.398 7.183 1.00 98.56 89 ILE A O 1
ATOM 696 N N . ASN A 1 90 ? -3.816 -9.513 9.270 1.00 98.56 90 ASN A N 1
ATOM 697 C CA . ASN A 1 90 ? -4.786 -10.479 9.770 1.00 98.56 90 ASN A CA 1
ATOM 698 C C . ASN A 1 90 ? -5.888 -9.733 10.531 1.00 98.56 90 ASN A C 1
ATOM 700 O O . ASN A 1 90 ? -5.591 -9.000 11.471 1.00 98.56 90 ASN A O 1
ATOM 704 N N . VAL A 1 91 ? -7.148 -9.927 10.133 1.00 98.44 91 VAL A N 1
ATOM 705 C CA . VAL A 1 91 ? -8.320 -9.258 10.720 1.00 98.44 91 VAL A CA 1
ATOM 706 C C . VAL A 1 91 ? -9.203 -10.294 11.410 1.00 98.44 91 VAL A C 1
ATOM 708 O O . VAL A 1 91 ? -9.609 -11.272 10.784 1.00 98.44 91 VAL A O 1
ATOM 711 N N . SER A 1 92 ? -9.512 -10.071 12.685 1.00 98.12 92 SER A N 1
ATOM 712 C CA . SER A 1 92 ? -10.525 -10.807 13.444 1.00 98.12 92 SER A CA 1
ATOM 713 C C . SER A 1 92 ? -11.485 -9.833 14.145 1.00 98.12 92 SER A C 1
ATOM 715 O O . SER A 1 92 ? -11.229 -8.619 14.185 1.00 98.12 92 SER A O 1
ATOM 717 N N . PRO A 1 93 ? -12.605 -10.318 14.713 1.00 96.94 93 PRO A N 1
ATOM 718 C CA . PRO A 1 93 ? -13.465 -9.473 15.536 1.00 96.94 93 PRO A CA 1
ATOM 719 C C . PRO A 1 93 ? -12.693 -8.813 16.689 1.00 96.94 93 PRO A C 1
ATOM 721 O O . PRO A 1 93 ? -12.863 -7.623 16.948 1.00 96.94 93 PRO A O 1
ATOM 724 N N . GLU A 1 94 ? -11.773 -9.541 17.320 1.00 97.44 94 GLU A N 1
ATOM 725 C CA . GLU A 1 94 ? -11.040 -9.116 18.516 1.00 97.44 94 GLU A CA 1
ATOM 726 C C . GLU A 1 94 ? -9.852 -8.204 18.196 1.00 97.44 94 GLU A C 1
ATOM 728 O O . GLU A 1 94 ? -9.592 -7.258 18.939 1.00 97.44 94 GLU A O 1
ATOM 733 N N . GLN A 1 95 ? -9.122 -8.463 17.105 1.00 97.62 95 GLN A N 1
ATOM 734 C CA . GLN A 1 95 ? -7.869 -7.761 16.821 1.00 97.62 95 GLN A CA 1
ATOM 735 C C . GLN A 1 95 ? -7.539 -7.648 15.331 1.00 97.62 95 GLN A C 1
ATOM 737 O O . GLN A 1 95 ? -7.997 -8.424 14.494 1.00 97.62 95 GLN A O 1
ATOM 742 N N . ILE A 1 96 ? -6.673 -6.682 15.023 1.00 98.62 96 ILE A N 1
ATOM 743 C CA . ILE A 1 96 ? -6.003 -6.547 13.731 1.00 98.62 96 ILE A CA 1
ATOM 744 C C . ILE A 1 96 ? -4.502 -6.669 13.983 1.00 98.62 96 ILE A C 1
ATOM 746 O O . ILE A 1 96 ? -3.947 -5.906 14.772 1.00 98.62 96 ILE A O 1
ATOM 750 N N . VAL A 1 97 ? -3.851 -7.623 13.319 1.00 98.31 97 VAL A N 1
ATOM 751 C CA . VAL A 1 97 ? -2.416 -7.898 13.467 1.00 98.31 97 VAL A CA 1
ATOM 752 C C . VAL A 1 97 ? -1.719 -7.653 12.137 1.00 98.31 97 VAL A C 1
ATOM 754 O O . VAL A 1 97 ? -2.029 -8.312 11.144 1.00 98.31 97 VAL A O 1
ATOM 757 N N . SER A 1 98 ? -0.762 -6.726 12.121 1.00 97.94 98 SER A N 1
ATOM 758 C CA . SER A 1 98 ? 0.150 -6.522 10.996 1.00 97.94 98 SER A CA 1
ATOM 759 C C . SER A 1 98 ? 1.447 -7.302 11.211 1.00 97.94 98 SER A C 1
ATOM 761 O O . SER A 1 98 ? 1.983 -7.375 12.318 1.00 97.94 98 SER A O 1
ATOM 763 N N . ARG A 1 99 ? 1.955 -7.923 10.147 1.00 97.44 99 ARG A N 1
ATOM 764 C CA . ARG A 1 99 ? 3.213 -8.684 10.151 1.00 97.44 99 ARG A CA 1
ATOM 765 C C . ARG A 1 99 ? 3.875 -8.634 8.779 1.00 97.44 99 ARG A C 1
ATOM 767 O O . ARG A 1 99 ? 3.240 -8.249 7.804 1.00 97.44 99 ARG A O 1
ATOM 774 N N . GLN A 1 100 ? 5.134 -9.048 8.703 1.00 97.25 100 GLN A N 1
ATOM 775 C CA . GLN A 1 100 ? 5.855 -9.194 7.438 1.00 97.25 100 GLN A CA 1
ATOM 776 C C . GLN A 1 100 ? 5.920 -10.667 7.047 1.00 97.25 100 GLN A C 1
ATOM 778 O O . GLN A 1 100 ? 6.290 -11.518 7.862 1.00 97.25 100 GLN A O 1
ATOM 783 N N . ALA A 1 101 ? 5.523 -10.986 5.818 1.00 97.50 101 ALA A N 1
ATOM 784 C CA . ALA A 1 101 ? 5.693 -12.327 5.286 1.00 97.50 101 ALA A CA 1
ATOM 785 C C . ALA A 1 101 ? 7.153 -12.548 4.885 1.00 97.50 101 ALA A C 1
ATOM 787 O O . ALA A 1 101 ? 7.710 -11.826 4.062 1.00 97.50 101 ALA A O 1
ATOM 788 N N . ILE A 1 102 ? 7.752 -13.602 5.435 1.00 95.88 102 ILE A N 1
ATOM 789 C CA . ILE A 1 102 ? 9.046 -14.111 4.987 1.00 95.88 102 ILE A CA 1
ATOM 790 C C . ILE A 1 102 ? 8.756 -15.157 3.914 1.00 95.88 102 ILE A C 1
ATOM 792 O O . ILE A 1 102 ? 8.107 -16.167 4.190 1.00 95.88 102 ILE A O 1
ATOM 796 N N . THR A 1 103 ? 9.199 -14.898 2.686 1.00 93.50 103 THR A N 1
ATOM 797 C CA . THR A 1 103 ? 8.971 -15.782 1.535 1.00 93.50 103 THR A CA 1
ATOM 798 C C . THR A 1 103 ? 10.284 -16.173 0.870 1.00 93.50 103 THR A C 1
ATOM 800 O O . THR A 1 103 ? 11.323 -15.552 1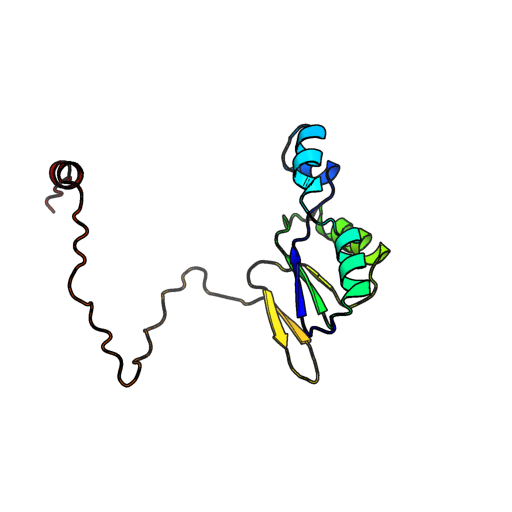.093 1.00 93.50 103 THR A O 1
ATOM 803 N N . SER A 1 104 ? 10.248 -17.244 0.073 1.00 94.06 104 SER A N 1
ATOM 804 C CA . SER A 1 104 ? 11.402 -17.651 -0.726 1.00 94.06 104 SER A CA 1
ATOM 805 C C . SER A 1 104 ? 11.589 -16.693 -1.899 1.00 94.06 104 SER A C 1
ATOM 807 O O . SER A 1 104 ? 10.683 -16.537 -2.715 1.00 94.06 104 SER A O 1
ATOM 809 N N . LEU A 1 105 ? 12.792 -16.132 -2.040 1.00 93.50 105 LEU A N 1
ATOM 810 C CA . LEU A 1 105 ? 13.184 -15.356 -3.226 1.00 93.50 105 LEU A CA 1
ATOM 811 C C . LEU A 1 105 ? 13.285 -16.219 -4.497 1.00 93.50 105 LEU A C 1
ATOM 813 O O . LEU A 1 105 ? 13.389 -15.689 -5.597 1.00 93.50 105 LEU A O 1
ATOM 817 N N . LEU A 1 106 ? 13.253 -17.546 -4.344 1.00 95.50 106 LEU A N 1
ATOM 818 C CA . LEU A 1 106 ? 13.305 -18.537 -5.420 1.00 95.50 106 LEU A CA 1
ATOM 819 C C . LEU A 1 106 ? 12.010 -19.360 -5.478 1.00 95.50 106 LEU A C 1
ATOM 821 O O . LEU A 1 106 ? 12.036 -20.560 -5.756 1.00 95.50 106 LEU A O 1
ATOM 825 N N . ALA A 1 107 ? 10.874 -18.753 -5.127 1.00 93.19 107 ALA A N 1
ATOM 826 C CA . ALA A 1 107 ? 9.596 -19.448 -5.123 1.00 93.19 107 ALA A CA 1
ATOM 827 C C . ALA A 1 107 ? 9.262 -20.008 -6.518 1.00 93.19 107 ALA A C 1
ATOM 829 O O . ALA A 1 107 ? 9.324 -19.303 -7.523 1.00 93.19 107 ALA A O 1
ATOM 830 N N . SER A 1 108 ? 8.881 -21.284 -6.556 1.00 94.12 108 SER A N 1
ATOM 831 C CA . SER A 1 108 ? 8.234 -21.897 -7.717 1.00 94.12 108 SER A CA 1
ATOM 832 C C . SER A 1 108 ? 6.715 -21.856 -7.534 1.00 94.12 108 SER A C 1
ATOM 834 O O . SER A 1 108 ? 6.251 -21.852 -6.388 1.00 94.12 108 SER A O 1
ATOM 836 N N . PRO A 1 109 ? 5.926 -21.837 -8.623 1.00 91.56 109 PRO A N 1
ATOM 837 C CA . PRO A 1 109 ? 4.482 -21.990 -8.521 1.00 91.56 109 PRO A CA 1
ATOM 838 C C . PRO A 1 109 ? 4.140 -23.285 -7.765 1.00 91.56 109 PRO A C 1
ATOM 840 O O . PRO A 1 109 ? 4.779 -24.309 -8.023 1.00 91.56 109 PRO A O 1
ATOM 843 N N . PRO A 1 110 ? 3.164 -23.268 -6.842 1.00 90.75 110 PRO A N 1
ATOM 844 C CA . PRO A 1 110 ? 2.689 -24.500 -6.228 1.00 90.75 110 PRO A CA 1
ATOM 845 C C . PRO A 1 110 ? 2.001 -25.380 -7.279 1.00 90.75 110 PRO A C 1
ATOM 847 O O . PRO A 1 110 ? 1.538 -24.889 -8.312 1.00 90.75 110 PRO A O 1
ATOM 850 N N . GLU A 1 111 ? 1.893 -26.678 -6.996 1.00 90.12 111 GLU A N 1
ATOM 851 C CA . GLU A 1 111 ? 1.039 -27.557 -7.794 1.00 90.12 111 GLU A CA 1
ATOM 852 C C . GLU A 1 111 ? -0.400 -27.026 -7.783 1.00 90.12 111 GLU A C 1
ATOM 854 O O . GLU A 1 111 ? -0.945 -26.666 -6.735 1.00 90.12 111 GLU A O 1
ATOM 859 N N . ALA A 1 112 ? -1.006 -26.934 -8.968 1.00 87.06 112 ALA A N 1
ATOM 860 C CA . ALA A 1 112 ? -2.368 -26.445 -9.094 1.00 87.06 112 ALA A CA 1
ATOM 861 C C . ALA A 1 112 ? -3.346 -27.417 -8.407 1.00 87.06 112 ALA A C 1
ATOM 863 O O . ALA A 1 112 ? -3.236 -28.631 -8.607 1.00 87.06 112 ALA A O 1
ATOM 864 N N . PRO A 1 113 ? -4.329 -26.919 -7.637 1.00 89.88 113 PRO A N 1
ATOM 865 C CA . PRO A 1 113 ? -5.354 -27.780 -7.067 1.00 89.88 113 PRO A CA 1
ATOM 866 C C . PRO A 1 113 ? -6.198 -28.415 -8.180 1.00 89.88 113 PRO A C 1
ATOM 868 O O . PRO A 1 113 ? -6.529 -27.766 -9.175 1.00 89.88 113 PRO A O 1
ATOM 871 N N . ILE A 1 114 ? -6.588 -29.678 -7.991 1.00 88.94 114 ILE A N 1
ATOM 872 C CA . ILE A 1 114 ? -7.574 -30.333 -8.856 1.00 88.94 114 ILE A CA 1
ATOM 873 C C . ILE A 1 114 ? -8.956 -29.826 -8.445 1.00 88.94 114 ILE A C 1
ATOM 875 O O . ILE A 1 114 ? -9.405 -30.069 -7.326 1.00 88.94 114 ILE A O 1
ATOM 879 N N . LEU A 1 115 ? -9.619 -29.107 -9.347 1.00 90.44 115 LEU A N 1
ATOM 880 C CA . LEU A 1 115 ? -10.966 -28.591 -9.128 1.00 90.44 115 LEU A CA 1
ATOM 881 C C . LEU A 1 115 ? -11.997 -29.631 -9.589 1.00 90.44 115 LEU A C 1
ATOM 883 O O . LEU A 1 115 ? -12.004 -30.039 -10.751 1.00 90.44 115 LEU A O 1
ATOM 887 N N . GLU A 1 116 ? -12.870 -30.068 -8.680 1.00 93.50 116 GLU A N 1
ATOM 888 C CA . GLU A 1 116 ? -13.930 -31.028 -8.996 1.00 93.50 116 GLU A CA 1
ATOM 889 C C . GLU A 1 116 ? -14.888 -30.453 -10.055 1.00 93.50 116 GLU A C 1
ATOM 891 O O . GLU A 1 116 ? -15.348 -29.317 -9.949 1.00 93.50 116 GLU A O 1
ATOM 896 N N . GLY A 1 117 ? -15.166 -31.232 -11.104 1.00 93.00 117 GLY A N 1
ATOM 897 C CA . GLY A 1 117 ? -16.052 -30.821 -12.198 1.00 93.00 117 GLY A CA 1
ATOM 898 C C . GLY A 1 117 ? -15.448 -29.832 -13.205 1.00 93.00 117 GLY A C 1
ATOM 899 O O . GLY A 1 117 ? -16.154 -29.420 -14.124 1.00 93.00 117 GLY A O 1
ATOM 900 N N . VAL A 1 118 ? -14.165 -29.468 -13.079 1.00 91.31 118 VAL A N 1
ATOM 901 C CA . VAL A 1 118 ? -13.476 -28.571 -14.022 1.00 91.31 118 VAL A CA 1
ATOM 902 C C . VAL A 1 118 ? -12.503 -29.363 -14.896 1.00 91.31 118 VAL A C 1
ATOM 904 O O . VAL A 1 118 ? -11.603 -30.034 -14.393 1.00 91.31 118 VAL A O 1
ATOM 907 N N . ASP A 1 119 ? -12.648 -29.262 -16.222 1.00 89.31 119 ASP A N 1
ATOM 908 C CA . ASP A 1 119 ? -11.636 -29.769 -17.153 1.00 89.31 119 ASP A CA 1
ATOM 909 C C . ASP A 1 119 ? -10.439 -28.813 -17.184 1.00 89.31 119 ASP A C 1
ATOM 911 O O . ASP A 1 119 ? -10.494 -27.728 -17.760 1.00 89.31 119 ASP A O 1
ATOM 915 N N . MET A 1 120 ? -9.356 -29.223 -16.528 1.00 87.00 120 MET A N 1
ATOM 916 C CA . MET A 1 120 ? -8.113 -28.454 -16.435 1.00 87.00 120 MET A CA 1
ATOM 917 C C . MET A 1 120 ? -7.194 -28.659 -17.652 1.00 87.00 120 MET A C 1
ATOM 919 O O . MET A 1 120 ? -6.081 -28.129 -17.679 1.00 87.00 120 MET A O 1
ATOM 923 N N . LYS A 1 121 ? -7.605 -29.445 -18.660 1.00 88.12 121 LYS A N 1
ATOM 924 C CA . LYS A 1 121 ? -6.815 -29.626 -19.885 1.00 88.12 121 LYS A CA 1
ATOM 925 C C . LYS A 1 121 ? -6.834 -28.344 -20.720 1.00 88.12 121 LYS A C 1
ATOM 927 O O . LYS A 1 121 ? -7.866 -27.676 -20.798 1.00 88.12 121 LYS A O 1
ATOM 932 N N . PRO A 1 122 ? -5.722 -27.999 -21.397 1.00 87.06 122 PRO A N 1
ATOM 933 C CA . PRO A 1 122 ? -5.730 -26.914 -22.366 1.00 87.06 122 PRO A CA 1
ATOM 934 C C . PRO A 1 122 ? -6.863 -27.102 -23.379 1.00 87.06 122 PRO A C 1
ATOM 936 O O . PRO A 1 122 ? -7.001 -28.169 -23.981 1.00 87.06 122 PRO A O 1
ATOM 939 N N . GLY A 1 123 ? -7.667 -26.054 -23.561 1.00 86.81 123 GLY A N 1
ATOM 940 C CA . GLY A 1 123 ? -8.703 -26.029 -24.585 1.00 86.81 123 GLY A CA 1
ATOM 941 C C . GLY A 1 123 ? -8.121 -26.025 -26.001 1.00 86.81 123 GLY A C 1
ATOM 942 O O . GLY A 1 123 ? -6.908 -26.052 -26.219 1.00 86.81 123 GLY A O 1
ATOM 943 N N . SER A 1 124 ? -9.005 -25.943 -26.996 1.00 89.88 124 SER A N 1
ATOM 944 C CA . SER A 1 124 ? -8.563 -25.760 -28.381 1.00 89.88 124 SER A CA 1
ATOM 945 C C . SER A 1 124 ? -7.775 -24.449 -28.527 1.00 89.88 124 SER A C 1
ATOM 947 O O . SER A 1 124 ? -8.182 -23.438 -27.945 1.00 89.88 124 SER A O 1
ATOM 949 N N . PRO A 1 125 ? -6.678 -24.426 -29.311 1.00 85.69 125 PRO A N 1
ATOM 950 C CA . PRO A 1 125 ? -5.942 -23.199 -29.587 1.00 85.69 125 PRO A CA 1
ATOM 951 C C . PRO A 1 125 ? -6.864 -22.089 -30.095 1.00 85.69 125 PRO A C 1
ATOM 953 O O . PRO A 1 125 ? -7.797 -22.335 -30.864 1.00 85.69 125 PRO A O 1
ATOM 956 N N . SER A 1 126 ? -6.592 -20.851 -29.685 1.00 86.81 126 SER A N 1
ATOM 957 C CA . SER A 1 126 ? -7.327 -19.706 -30.215 1.00 86.81 126 SER A CA 1
ATOM 958 C C . SER A 1 126 ? -7.027 -19.514 -31.708 1.00 86.81 126 SER A C 1
ATOM 960 O O . SER A 1 126 ? -6.024 -19.993 -32.238 1.00 86.81 126 SER A O 1
ATOM 962 N N . LYS A 1 127 ? -7.877 -18.747 -32.402 1.00 89.38 127 LYS A N 1
ATOM 963 C CA . LYS A 1 127 ? -7.622 -18.336 -33.796 1.00 89.38 127 LYS A CA 1
ATOM 964 C C . LYS A 1 127 ? -6.453 -17.349 -33.927 1.00 89.38 127 LYS A C 1
ATOM 966 O O . LYS A 1 127 ? -6.147 -16.934 -35.043 1.00 89.38 127 LYS A O 1
ATOM 971 N N . ALA A 1 128 ? -5.838 -16.927 -32.819 1.00 85.50 128 ALA A N 1
ATOM 972 C CA . ALA A 1 128 ? -4.712 -16.012 -32.853 1.00 85.50 128 ALA A CA 1
ATOM 973 C C . ALA A 1 128 ? -3.531 -16.697 -33.546 1.00 85.50 128 ALA A C 1
ATOM 975 O O . ALA A 1 128 ? -2.960 -17.661 -33.040 1.00 85.50 128 ALA A O 1
ATOM 976 N N . GLN A 1 129 ? -3.169 -16.196 -34.722 1.00 81.62 129 GLN A N 1
ATOM 977 C CA . GLN A 1 129 ? -1.995 -16.666 -35.436 1.00 81.62 129 GLN A CA 1
ATOM 978 C C . GLN A 1 129 ? -0.825 -15.735 -35.158 1.00 81.62 129 GLN A C 1
ATOM 980 O O . GLN A 1 129 ? -0.947 -14.511 -35.228 1.00 81.62 129 GLN A O 1
ATOM 985 N N . ARG A 1 130 ? 0.336 -16.326 -34.870 1.00 84.75 130 ARG A N 1
ATOM 986 C CA . ARG A 1 130 ? 1.599 -15.592 -34.874 1.00 84.75 130 ARG A CA 1
ATOM 987 C C . ARG A 1 130 ? 1.786 -14.971 -36.268 1.00 84.75 130 ARG A C 1
ATOM 989 O O . ARG A 1 130 ? 1.694 -15.715 -37.247 1.00 84.75 130 ARG A O 1
ATOM 996 N N . PRO A 1 131 ? 2.074 -13.661 -36.390 1.00 91.12 131 PRO A N 1
ATOM 997 C CA . PRO A 1 131 ? 2.328 -13.046 -37.686 1.00 91.12 131 PRO A CA 1
ATOM 998 C C . PRO A 1 131 ? 3.383 -13.820 -38.479 1.00 91.12 131 PRO A C 1
ATOM 1000 O O . PRO A 1 131 ? 4.398 -14.261 -37.932 1.00 91.12 131 PRO A O 1
ATOM 1003 N N . SER A 1 132 ? 3.160 -13.975 -39.783 1.00 90.50 132 SER A N 1
ATOM 1004 C CA . SER A 1 132 ? 4.017 -14.804 -40.636 1.00 90.50 132 SER A CA 1
ATOM 1005 C C . SER A 1 132 ? 5.471 -14.337 -40.647 1.00 90.50 132 SER A C 1
ATOM 1007 O O . SER A 1 132 ? 6.374 -15.163 -40.735 1.00 90.50 132 SER A O 1
ATOM 1009 N N . TRP A 1 133 ? 5.711 -13.026 -40.546 1.00 92.44 133 TRP A N 1
ATOM 1010 C CA . TRP A 1 133 ? 7.062 -12.466 -40.527 1.00 92.44 133 TRP A CA 1
ATOM 1011 C C . TRP A 1 133 ? 7.859 -12.939 -39.302 1.00 92.44 133 TRP A C 1
ATOM 1013 O O . TRP A 1 133 ? 9.009 -13.323 -39.464 1.00 92.44 133 TRP A O 1
ATOM 1023 N N . LEU A 1 134 ? 7.232 -13.030 -38.121 1.00 91.69 134 LEU A N 1
ATOM 1024 C CA . LEU A 1 134 ? 7.891 -13.469 -36.885 1.00 91.69 134 LEU A CA 1
ATOM 1025 C C . LEU A 1 134 ? 8.265 -14.956 -36.937 1.00 91.69 134 LEU A C 1
ATOM 1027 O O . LEU A 1 134 ? 9.286 -15.371 -36.400 1.00 91.69 134 LEU A O 1
ATOM 1031 N N . THR A 1 135 ? 7.444 -15.767 -37.606 1.00 89.12 135 THR A N 1
ATOM 1032 C CA . THR A 1 135 ? 7.756 -17.185 -37.837 1.00 89.12 135 THR A CA 1
ATOM 1033 C C . THR A 1 135 ? 8.901 -17.347 -38.838 1.00 89.12 135 THR A C 1
ATOM 1035 O O . THR A 1 135 ? 9.768 -18.190 -38.637 1.00 89.12 135 THR A O 1
ATOM 1038 N N . LYS A 1 136 ? 8.938 -16.519 -39.891 1.00 90.25 136 LYS A N 1
ATOM 1039 C CA . LYS A 1 136 ? 9.992 -16.546 -40.921 1.00 90.25 136 LYS A CA 1
ATOM 1040 C C . LYS A 1 136 ? 11.365 -16.130 -40.398 1.00 90.25 136 LYS A C 1
ATOM 1042 O O . LYS A 1 136 ? 12.365 -16.572 -40.943 1.00 90.25 136 LYS A O 1
ATOM 1047 N N . THR A 1 137 ? 11.417 -15.284 -39.374 1.00 91.31 137 THR A N 1
ATOM 1048 C CA . THR A 1 137 ? 12.670 -14.817 -38.766 1.00 91.31 137 THR A CA 1
ATOM 1049 C C . THR A 1 137 ? 13.078 -15.638 -37.544 1.00 91.31 137 THR A C 1
ATOM 1051 O O . THR A 1 137 ? 13.892 -15.175 -36.746 1.00 91.31 137 THR A O 1
ATOM 1054 N N . ARG A 1 138 ? 12.501 -16.833 -37.342 1.00 89.50 138 ARG A N 1
ATOM 1055 C CA . ARG A 1 138 ? 12.921 -17.720 -36.254 1.00 89.50 138 ARG A CA 1
ATOM 1056 C C . ARG A 1 138 ? 14.368 -18.148 -36.493 1.00 89.50 138 ARG A C 1
ATOM 1058 O O . ARG A 1 138 ? 14.688 -18.689 -37.545 1.00 89.50 138 ARG A O 1
ATOM 1065 N N . LEU A 1 139 ? 15.226 -17.923 -35.505 1.00 89.12 139 LEU A N 1
ATOM 1066 C CA . LEU A 1 139 ? 16.561 -18.506 -35.493 1.00 89.12 139 LEU A CA 1
ATOM 1067 C C . LEU A 1 139 ? 16.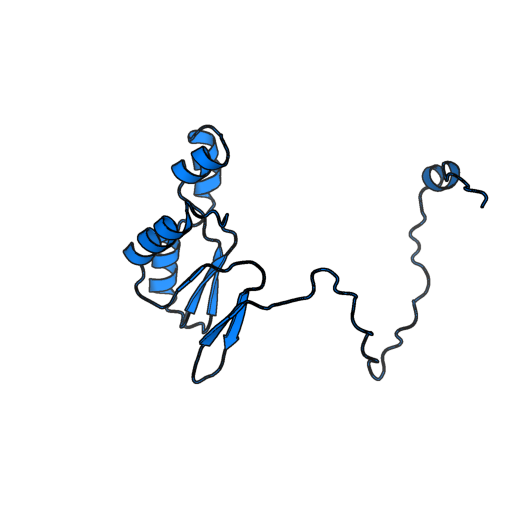421 -19.988 -35.141 1.00 89.12 139 LEU A C 1
ATOM 1069 O O . LEU A 1 139 ? 16.003 -20.326 -34.034 1.00 89.12 139 LEU A O 1
ATOM 1073 N N . ASP A 1 140 ? 16.731 -20.863 -36.091 1.00 84.69 140 ASP A N 1
ATOM 1074 C CA . ASP A 1 140 ? 16.806 -22.296 -35.837 1.00 84.69 140 ASP A CA 1
ATOM 1075 C C . ASP A 1 140 ? 18.178 -22.613 -35.239 1.00 84.69 140 ASP A C 1
ATOM 1077 O O . ASP A 1 140 ? 19.189 -22.651 -35.942 1.00 84.69 140 ASP A O 1
ATOM 1081 N N . TYR A 1 141 ? 18.217 -22.814 -33.924 1.00 81.12 141 TYR A N 1
ATOM 1082 C CA . TYR A 1 141 ? 19.395 -23.352 -33.257 1.00 81.12 141 TYR A CA 1
ATOM 1083 C C . TYR A 1 141 ? 19.391 -24.872 -33.451 1.00 81.12 141 TYR A C 1
ATOM 1085 O O . TYR A 1 141 ? 18.447 -25.545 -33.035 1.00 81.12 141 TYR A O 1
ATOM 1093 N N . LYS A 1 142 ? 20.402 -25.408 -34.142 1.00 73.44 142 LYS A N 1
ATOM 1094 C CA . LYS A 1 142 ? 20.674 -26.849 -34.140 1.00 73.44 142 LYS A CA 1
ATOM 1095 C C . LYS A 1 142 ? 21.564 -27.129 -32.933 1.00 73.44 142 LYS A C 1
ATOM 1097 O O . LYS A 1 142 ? 22.644 -26.548 -32.864 1.00 73.44 142 LYS A O 1
ATOM 1102 N N . GLU A 1 143 ? 21.071 -27.940 -31.999 1.00 60.62 143 GLU A N 1
ATOM 1103 C CA . GLU A 1 143 ? 21.906 -28.559 -30.958 1.00 60.62 143 GLU A CA 1
ATOM 1104 C C . GLU A 1 143 ? 22.974 -29.471 -31.575 1.00 60.62 143 GLU A C 1
ATOM 1106 O O . GLU A 1 143 ? 22.683 -30.106 -32.621 1.00 60.62 143 GLU A O 1
#

Radius of gyration: 23.49 Å; chains: 1; bounding box: 39×54×59 Å